Protein AF-X1Q7S4-F1 (afdb_monomer_lite)

Foldseek 3Di:
DPDQPFDKADWDPPDPFDWDDWDQFDPDDDPPPPPPPDPDPDDDPPPDDDPGLTLATAGPPTRITTHDQPSHRDPVVNVVVVVVVVVVVVVPADPPGDDDDDDDDDD

Organism: NCBI:txid412755

Secondary structure (DSSP, 8-state):
-------EESS-TT----B-SPPB--------TT-TT----S------S----B--EEBTTT--EES-TT--SSHHHHHHHHHHHHHHHHHHS-TT-----------

InterPro domains:
  IPR029063 S-adenosyl-L-methionine-dependent methylt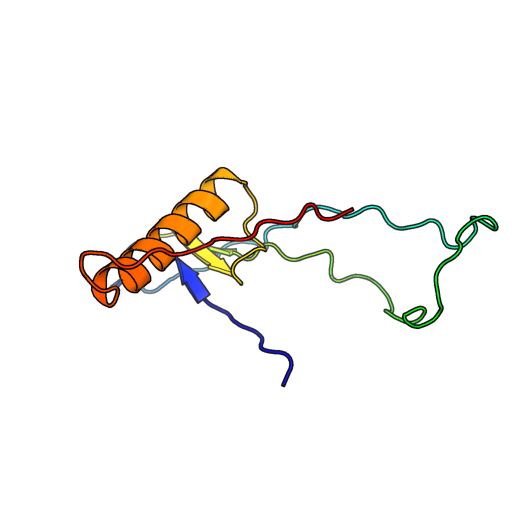ransferase superfamily [G3DSA:3.40.50.150] (25-107)

pLDDT: mean 77.38, std 22.23, range [36.16, 98.06]

Structure (mmCIF, N/CA/C/O backbone):
data_AF-X1Q7S4-F1
#
_entry.id   AF-X1Q7S4-F1
#
loop_
_atom_site.group_PDB
_atom_site.id
_atom_site.type_symbol
_atom_site.label_atom_id
_atom_site.label_alt_id
_atom_site.label_comp_id
_atom_site.label_asym_id
_atom_site.label_entity_id
_atom_site.label_seq_id
_atom_site.pdbx_PDB_ins_code
_atom_site.Cartn_x
_atom_site.Cartn_y
_atom_site.Cartn_z
_atom_site.occupancy
_atom_site.B_iso_or_equiv
_atom_site.auth_seq_id
_atom_site.auth_comp_id
_atom_site.auth_asym_id
_atom_site.auth_atom_id
_atom_site.pdbx_PDB_model_num
ATOM 1 N N . LEU A 1 1 ? 20.871 8.954 8.716 1.00 37.81 1 LEU A N 1
ATOM 2 C CA . LEU A 1 1 ? 20.325 7.590 8.556 1.00 37.81 1 LEU A CA 1
ATOM 3 C C . LEU A 1 1 ? 19.238 7.671 7.496 1.00 37.81 1 LEU A C 1
ATOM 5 O O . LEU A 1 1 ? 18.099 7.964 7.826 1.00 37.81 1 LEU A O 1
ATOM 9 N N . VAL A 1 2 ? 19.609 7.564 6.221 1.00 43.06 2 VAL A N 1
ATOM 10 C CA . VAL A 1 2 ? 18.616 7.465 5.143 1.00 43.06 2 VAL A CA 1
ATOM 11 C C . VAL A 1 2 ? 18.143 6.017 5.191 1.00 43.06 2 VAL A C 1
ATOM 13 O O . VAL A 1 2 ? 18.945 5.108 4.998 1.00 43.06 2 VAL A O 1
ATOM 16 N N . GLY A 1 3 ? 16.913 5.807 5.654 1.00 43.41 3 GLY A N 1
ATOM 17 C CA . GLY A 1 3 ? 16.388 4.478 5.938 1.00 43.41 3 GLY A CA 1
ATOM 18 C C . GLY A 1 3 ? 16.149 3.701 4.650 1.00 43.41 3 GLY A C 1
ATOM 19 O O . GLY A 1 3 ? 15.209 4.008 3.926 1.00 43.41 3 GLY A O 1
ATOM 20 N N . CYS A 1 4 ? 16.955 2.671 4.395 1.00 52.09 4 CYS A N 1
ATOM 21 C CA . CYS A 1 4 ? 16.519 1.562 3.552 1.00 52.09 4 CYS A CA 1
ATOM 22 C C . CYS A 1 4 ? 15.403 0.831 4.307 1.00 52.09 4 CYS A C 1
ATOM 24 O O . CYS A 1 4 ? 15.670 -0.010 5.162 1.00 52.09 4 CYS A O 1
ATOM 26 N N . GLN A 1 5 ? 14.152 1.227 4.074 1.00 61.28 5 GLN A N 1
ATOM 27 C CA . GLN A 1 5 ? 12.984 0.497 4.556 1.00 61.28 5 GLN A CA 1
ATOM 28 C C . GLN A 1 5 ? 12.642 -0.593 3.543 1.00 61.28 5 GLN A C 1
ATOM 30 O O . GLN A 1 5 ? 11.884 -0.371 2.605 1.00 61.28 5 GLN A O 1
ATOM 35 N N . GLU A 1 6 ? 13.225 -1.770 3.743 1.00 69.50 6 GLU A N 1
ATOM 36 C CA . GLU A 1 6 ? 12.797 -3.006 3.090 1.00 69.50 6 GLU A CA 1
ATOM 37 C C . GLU A 1 6 ? 11.610 -3.558 3.890 1.00 69.50 6 GLU A C 1
ATOM 39 O O . GLU A 1 6 ? 11.770 -4.152 4.956 1.00 69.50 6 GLU A O 1
ATOM 44 N N . LEU A 1 7 ? 10.393 -3.246 3.435 1.00 88.75 7 LEU A N 1
ATOM 45 C CA . LEU A 1 7 ? 9.144 -3.679 4.062 1.00 88.75 7 LEU A CA 1
ATOM 46 C C . LEU A 1 7 ? 8.486 -4.750 3.193 1.00 88.75 7 LEU A C 1
ATOM 48 O O . LEU A 1 7 ? 8.451 -4.616 1.972 1.00 88.75 7 LEU A O 1
ATOM 52 N N . ILE A 1 8 ? 7.936 -5.786 3.827 1.00 93.81 8 ILE A N 1
ATOM 53 C CA . ILE A 1 8 ? 7.166 -6.841 3.159 1.00 93.81 8 ILE A CA 1
ATOM 54 C C . ILE A 1 8 ? 5.679 -6.565 3.364 1.00 93.81 8 ILE A C 1
ATO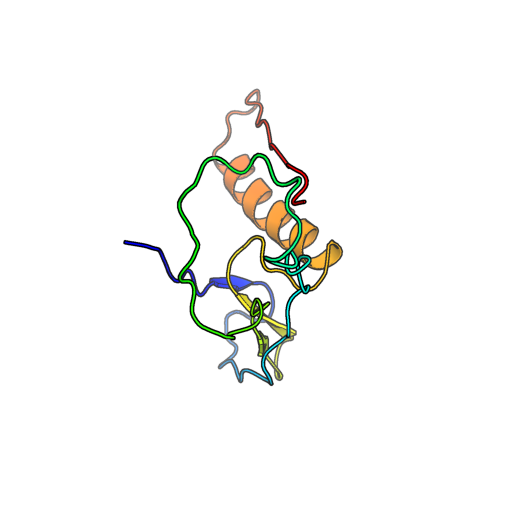M 56 O O . ILE A 1 8 ? 5.217 -6.401 4.494 1.00 93.81 8 ILE A O 1
ATOM 60 N N . TRP A 1 9 ? 4.934 -6.543 2.265 1.00 94.69 9 TRP A N 1
ATOM 61 C CA . TRP A 1 9 ? 3.521 -6.205 2.225 1.00 94.69 9 TRP A CA 1
ATOM 62 C C . TRP A 1 9 ? 2.694 -7.345 1.639 1.00 94.69 9 TRP A C 1
ATOM 64 O O . TRP A 1 9 ? 3.013 -7.892 0.578 1.00 94.69 9 TRP A O 1
ATOM 74 N N . GLY A 1 10 ? 1.589 -7.668 2.311 1.00 93.25 10 GLY A N 1
ATOM 75 C CA . GLY A 1 10 ? 0.678 -8.733 1.899 1.00 93.25 10 GLY A CA 1
ATOM 76 C C . GLY A 1 10 ? 1.315 -10.130 1.861 1.00 93.25 10 GLY A C 1
ATOM 77 O O . GLY A 1 10 ? 2.340 -10.396 2.482 1.00 93.25 10 GLY A O 1
ATOM 78 N N . GLY A 1 11 ? 0.667 -11.034 1.124 1.00 93.44 11 GLY A N 1
ATOM 79 C CA . GLY A 1 11 ? 1.064 -12.438 1.018 1.00 93.44 11 GLY A CA 1
ATOM 80 C C . GLY A 1 11 ? 0.855 -13.245 2.301 1.00 93.44 11 GLY A C 1
ATOM 81 O O . GLY A 1 11 ? 0.118 -12.848 3.206 1.00 93.44 11 GLY A O 1
ATOM 82 N N . ASP A 1 12 ? 1.474 -14.419 2.330 1.00 94.56 12 ASP A N 1
ATOM 83 C CA . ASP A 1 12 ? 1.435 -15.334 3.467 1.00 94.56 12 ASP A CA 1
ATOM 84 C C . ASP A 1 12 ? 2.581 -15.022 4.440 1.00 94.56 12 ASP A C 1
ATOM 86 O O . ASP A 1 12 ? 3.730 -14.879 4.021 1.00 94.56 12 ASP A O 1
ATOM 90 N N . ARG A 1 13 ? 2.248 -14.913 5.732 1.00 91.06 13 ARG A N 1
ATOM 91 C CA . ARG A 1 13 ? 3.180 -14.586 6.822 1.00 91.06 13 ARG A CA 1
ATOM 92 C C . ARG A 1 13 ? 4.138 -15.725 7.138 1.00 91.06 13 ARG A C 1
ATOM 94 O O . ARG A 1 13 ? 5.220 -15.462 7.650 1.00 91.06 13 ARG A O 1
ATOM 101 N N . ASP A 1 14 ? 3.731 -16.953 6.834 1.00 95.12 14 ASP A N 1
ATOM 102 C CA . ASP A 1 14 ? 4.527 -18.153 7.075 1.00 95.12 14 ASP A CA 1
ATOM 103 C C . ASP A 1 14 ? 5.309 -18.575 5.814 1.00 95.12 14 ASP A C 1
ATOM 105 O O . ASP A 1 14 ? 5.946 -19.627 5.781 1.00 95.12 14 ASP A O 1
ATOM 109 N N . CYS A 1 15 ? 5.281 -17.755 4.755 1.00 95.06 15 CYS A N 1
ATOM 110 C CA . CYS A 1 15 ? 6.017 -18.016 3.526 1.00 95.06 15 CYS A CA 1
ATOM 111 C C . CYS A 1 15 ? 7.522 -17.789 3.714 1.00 95.06 15 CYS A C 1
ATOM 113 O O . CYS A 1 15 ? 7.969 -16.689 4.036 1.00 95.06 15 CYS A O 1
ATOM 115 N N . GLU A 1 16 ? 8.328 -18.784 3.351 1.00 96.19 16 GLU A N 1
ATOM 116 C CA . GLU A 1 16 ? 9.762 -18.602 3.104 1.00 96.19 16 GLU A CA 1
ATOM 117 C C . GLU A 1 16 ? 9.951 -17.900 1.752 1.00 96.19 16 GLU A C 1
ATOM 119 O O . GLU A 1 16 ? 10.107 -18.539 0.712 1.00 96.19 16 GLU A O 1
ATOM 124 N N . HIS A 1 17 ? 9.811 -16.572 1.745 1.00 94.00 17 HIS A N 1
ATOM 125 C CA . HIS A 1 17 ? 9.746 -15.778 0.518 1.00 94.00 17 HIS A CA 1
ATOM 126 C C . HIS A 1 17 ? 10.892 -16.066 -0.465 1.00 94.00 17 HIS A C 1
ATOM 128 O O . HIS A 1 17 ? 12.065 -16.123 -0.098 1.00 94.00 17 HIS A O 1
ATOM 134 N N . GLN A 1 18 ? 10.536 -16.170 -1.749 1.00 96.50 18 GLN A N 1
ATOM 135 C CA . GLN A 1 18 ? 11.481 -16.222 -2.864 1.00 96.50 18 GLN A CA 1
ATOM 136 C C . GLN A 1 18 ? 11.245 -15.019 -3.769 1.00 96.50 18 GLN A C 1
ATOM 138 O O . GLN A 1 18 ? 10.250 -14.954 -4.497 1.00 96.50 18 GLN A O 1
ATOM 143 N N . TRP A 1 19 ? 12.147 -14.048 -3.699 1.00 93.69 19 TRP A N 1
ATOM 144 C CA . TRP A 1 19 ? 12.020 -12.803 -4.443 1.00 93.69 19 TRP A CA 1
ATOM 145 C C . TRP A 1 19 ? 12.339 -13.002 -5.922 1.00 93.69 19 TRP A C 1
ATOM 147 O O . TRP A 1 19 ? 13.326 -13.638 -6.292 1.00 93.69 19 TRP A O 1
ATOM 157 N N . GLY A 1 20 ? 11.454 -12.481 -6.771 1.00 90.00 20 GLY A N 1
ATOM 158 C CA . GLY A 1 20 ? 11.621 -12.494 -8.217 1.00 90.00 20 GLY A CA 1
ATOM 159 C C . GLY A 1 20 ? 12.577 -11.412 -8.724 1.00 90.00 20 GLY A C 1
ATOM 160 O O . GLY A 1 20 ? 13.415 -10.879 -8.004 1.00 90.00 20 GLY A O 1
ATOM 161 N N . ASN A 1 21 ? 12.427 -11.066 -10.002 1.00 90.12 21 ASN A N 1
ATOM 162 C CA . ASN A 1 21 ? 13.208 -9.997 -10.619 1.00 90.12 21 ASN A CA 1
ATOM 163 C C . ASN A 1 21 ? 12.816 -8.621 -10.079 1.00 90.12 21 ASN A C 1
ATOM 165 O O . ASN A 1 21 ? 11.669 -8.387 -9.694 1.00 90.12 21 ASN A O 1
ATOM 169 N N . ILE A 1 22 ? 13.767 -7.693 -10.152 1.00 84.56 22 ILE A N 1
ATOM 170 C CA . ILE A 1 22 ? 13.544 -6.311 -9.757 1.00 84.56 22 ILE A CA 1
ATOM 171 C C . ILE A 1 22 ? 12.490 -5.626 -10.623 1.00 84.56 22 ILE A C 1
ATOM 173 O O . ILE A 1 22 ? 12.497 -5.735 -11.854 1.00 84.56 22 ILE A O 1
ATOM 177 N N . ILE A 1 23 ? 11.604 -4.874 -9.977 1.00 85.50 23 ILE A N 1
ATOM 178 C CA . ILE A 1 23 ? 10.597 -4.076 -10.660 1.00 85.50 23 ILE A CA 1
ATOM 179 C C . ILE A 1 23 ? 11.201 -2.706 -10.949 1.00 85.50 23 ILE A C 1
ATOM 181 O O . ILE A 1 23 ? 11.569 -1.961 -10.040 1.00 85.50 23 ILE A O 1
ATOM 185 N N . LYS A 1 24 ? 11.302 -2.351 -12.231 1.00 76.69 24 LYS A N 1
ATOM 186 C CA . LYS A 1 24 ? 11.665 -0.988 -12.625 1.00 76.69 24 LYS A CA 1
ATOM 187 C C . LYS A 1 24 ? 10.509 -0.060 -12.263 1.00 76.69 24 LYS A C 1
ATOM 189 O O . LYS A 1 24 ? 9.385 -0.251 -12.719 1.00 76.69 24 LYS A O 1
ATOM 194 N N . GLY A 1 25 ? 10.783 0.921 -11.425 1.00 67.88 25 GLY A N 1
ATOM 195 C CA . GLY A 1 25 ? 9.868 2.000 -11.095 1.00 67.88 25 GLY A CA 1
ATOM 196 C C . GLY A 1 25 ? 9.744 2.996 -12.236 1.00 67.88 25 GLY A C 1
ATOM 197 O O . GLY A 1 25 ? 10.406 2.894 -13.272 1.00 67.88 25 GLY A O 1
ATOM 198 N N . LYS A 1 26 ? 8.843 3.960 -12.051 1.00 60.69 26 LYS A N 1
ATOM 199 C CA . LYS A 1 26 ? 8.584 4.985 -13.060 1.00 60.69 26 LYS A CA 1
ATOM 200 C C . LYS A 1 26 ? 9.834 5.834 -13.267 1.00 60.69 26 LYS A C 1
ATOM 202 O O . LYS A 1 26 ? 10.432 6.309 -12.301 1.00 60.69 26 LYS A O 1
ATOM 207 N N . GLU A 1 27 ? 10.206 6.040 -14.524 1.00 56.31 27 GLU A N 1
ATOM 208 C CA . GLU A 1 27 ? 11.156 7.081 -14.899 1.00 56.31 27 GLU A CA 1
ATOM 209 C C . GLU A 1 27 ? 10.475 8.428 -14.633 1.00 56.31 27 GLU A C 1
ATOM 211 O O . GLU A 1 27 ? 9.573 8.832 -15.366 1.00 56.31 27 GLU A O 1
ATOM 216 N N . TYR A 1 28 ? 10.845 9.097 -13.540 1.00 50.28 28 TYR A N 1
ATOM 217 C CA . TYR A 1 28 ? 10.530 10.515 -13.392 1.00 50.28 28 TYR A CA 1
ATOM 218 C C . TYR A 1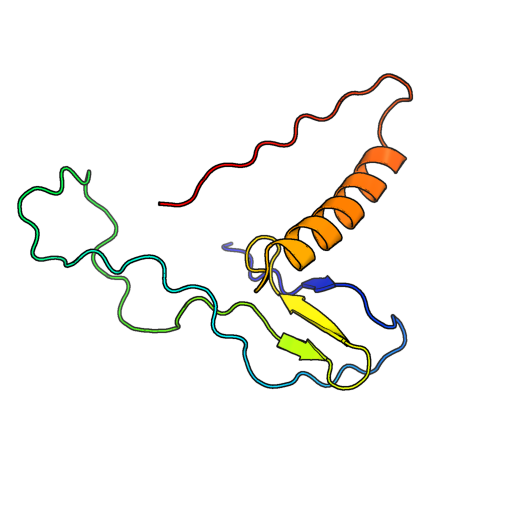 28 ? 11.455 11.269 -14.343 1.00 50.28 28 TYR A C 1
ATOM 220 O O . TYR A 1 28 ? 12.645 10.952 -14.416 1.00 50.28 28 TYR A O 1
ATOM 228 N N . GLY A 1 29 ? 10.870 12.171 -15.135 1.00 44.84 29 GLY A N 1
ATOM 229 C CA . GLY A 1 29 ? 11.519 12.833 -16.259 1.00 44.84 29 GLY A CA 1
ATOM 230 C C . GLY A 1 29 ? 12.932 13.271 -15.906 1.00 44.84 29 GLY A C 1
ATOM 231 O O . GLY A 1 29 ? 13.146 14.066 -14.996 1.00 44.84 29 GLY A O 1
ATOM 232 N N . ARG A 1 30 ? 13.914 12.725 -16.621 1.00 43.22 30 ARG A N 1
ATOM 233 C CA . ARG A 1 30 ? 15.278 13.229 -16.560 1.00 43.22 30 ARG A CA 1
ATOM 234 C C . ARG A 1 30 ? 15.209 14.657 -17.096 1.00 43.22 30 ARG A C 1
ATOM 236 O O . ARG A 1 30 ? 14.972 14.829 -18.289 1.00 43.22 30 ARG A O 1
ATOM 243 N N . HIS A 1 31 ? 15.333 15.660 -16.228 1.00 46.78 31 HIS A N 1
ATOM 244 C CA . HIS A 1 31 ? 15.544 17.030 -16.686 1.00 46.78 31 HIS A CA 1
ATOM 245 C C . HIS A 1 31 ? 16.778 17.003 -17.590 1.00 46.78 31 HIS A C 1
ATOM 247 O O . HIS A 1 31 ? 17.843 16.525 -17.187 1.00 46.78 31 HIS A O 1
ATOM 253 N N . ASP A 1 32 ? 16.603 17.430 -18.839 1.00 46.84 32 ASP A N 1
ATOM 254 C CA . ASP A 1 32 ? 17.725 17.645 -19.736 1.00 46.84 32 ASP A CA 1
ATOM 255 C C . ASP A 1 32 ? 18.527 18.787 -19.114 1.00 46.84 32 ASP A C 1
ATOM 257 O O . ASP A 1 32 ? 18.053 19.918 -19.020 1.00 46.84 32 ASP A O 1
ATOM 261 N N . THR A 1 33 ? 19.724 18.491 -18.612 1.00 52.56 33 THR A N 1
ATOM 262 C CA . THR A 1 33 ? 20.573 19.452 -17.888 1.00 52.56 33 THR A CA 1
ATOM 263 C C . THR A 1 33 ? 21.067 20.602 -18.778 1.00 52.56 33 THR A C 1
ATOM 265 O O . THR A 1 33 ? 21.911 21.386 -18.357 1.00 52.56 33 THR A O 1
ATOM 268 N N . ASN A 1 34 ? 20.574 20.680 -20.016 1.00 51.22 34 ASN A N 1
ATOM 269 C CA . ASN A 1 34 ? 20.876 21.704 -21.001 1.00 51.22 34 ASN A CA 1
ATOM 270 C C . ASN A 1 34 ? 19.747 22.729 -21.193 1.00 51.22 34 ASN A C 1
ATOM 272 O O . ASN A 1 34 ? 19.899 23.577 -22.067 1.00 51.22 34 ASN A O 1
ATOM 276 N N . ASP A 1 35 ? 18.640 22.680 -20.436 1.00 51.56 35 ASP A N 1
ATOM 277 C CA . ASP A 1 35 ? 17.609 23.728 -20.490 1.00 51.56 35 ASP A CA 1
ATOM 278 C C . ASP A 1 35 ? 18.064 24.977 -19.702 1.00 51.56 35 ASP A C 1
ATOM 280 O O . ASP A 1 35 ? 18.090 24.961 -18.469 1.00 51.56 35 ASP A O 1
ATOM 284 N N . PRO A 1 36 ? 18.414 26.089 -20.376 1.00 49.75 36 PRO A N 1
ATOM 285 C CA . PRO A 1 36 ? 18.903 27.292 -19.713 1.00 49.75 36 PRO A CA 1
ATOM 286 C C . PRO A 1 36 ? 17.785 28.094 -19.024 1.00 49.75 36 PRO A C 1
ATOM 288 O O . PRO A 1 36 ? 18.058 29.166 -18.482 1.00 49.75 36 PRO A O 1
ATOM 291 N N . THR A 1 37 ? 16.533 27.616 -19.046 1.00 49.97 37 THR A N 1
ATOM 292 C CA . THR A 1 37 ? 15.387 28.256 -18.381 1.00 49.97 37 THR A CA 1
ATOM 293 C C . THR A 1 37 ? 15.078 27.697 -16.989 1.00 49.97 37 THR A C 1
ATOM 295 O O . THR A 1 37 ? 14.201 28.233 -16.308 1.00 49.97 37 THR A O 1
ATOM 298 N N . SER A 1 38 ? 15.809 26.679 -16.513 1.00 51.38 38 SER A N 1
ATOM 299 C CA . SER A 1 38 ? 15.592 26.115 -15.176 1.00 51.38 38 SER A CA 1
ATOM 300 C C . SER A 1 38 ? 16.015 27.103 -14.081 1.00 51.38 38 SER A C 1
ATOM 302 O O . SER A 1 38 ? 17.202 27.291 -13.806 1.00 51.38 38 SER A O 1
ATOM 304 N N . THR A 1 39 ? 15.044 27.717 -13.404 1.00 44.03 39 THR A N 1
ATOM 305 C CA . THR A 1 39 ? 15.251 28.505 -12.177 1.00 44.03 39 THR A CA 1
ATOM 306 C C . THR A 1 39 ? 15.427 27.601 -10.954 1.00 44.03 39 THR A C 1
ATOM 308 O O . THR A 1 39 ? 14.813 27.828 -9.910 1.00 44.03 39 THR A O 1
ATOM 311 N N . ASP A 1 40 ? 16.230 26.547 -11.084 1.00 49.44 40 ASP A N 1
ATOM 312 C CA . ASP A 1 40 ? 16.476 25.618 -9.992 1.00 49.44 40 ASP A CA 1
ATOM 313 C C . ASP A 1 40 ? 17.493 26.237 -9.035 1.00 49.44 40 ASP A C 1
ATOM 315 O O . ASP A 1 40 ? 18.672 26.427 -9.349 1.00 49.44 40 ASP A O 1
ATOM 319 N N . PHE A 1 41 ? 17.010 26.583 -7.842 1.00 41.31 41 PHE A N 1
ATOM 320 C CA . PHE A 1 41 ? 17.854 26.903 -6.700 1.00 41.31 41 PHE A CA 1
ATOM 321 C C . PHE A 1 41 ? 18.789 25.714 -6.463 1.00 41.31 41 PHE A C 1
ATOM 323 O O . PHE A 1 41 ? 18.351 24.620 -6.113 1.00 41.31 41 PHE A O 1
ATOM 330 N N . GLY A 1 42 ? 20.074 25.939 -6.745 1.00 38.84 42 GLY A N 1
ATOM 331 C CA . GLY A 1 42 ? 21.072 24.892 -6.901 1.00 38.84 42 GLY A CA 1
ATOM 332 C C . GLY A 1 42 ? 21.181 23.932 -5.719 1.00 38.84 42 GLY A C 1
ATOM 333 O O . GLY A 1 42 ? 21.002 24.311 -4.562 1.00 38.84 42 GLY A O 1
ATOM 334 N N . GLY A 1 43 ? 21.565 22.689 -6.028 1.00 37.56 43 GLY A N 1
ATOM 335 C CA . GLY A 1 43 ? 22.080 21.799 -4.992 1.00 37.56 43 GLY A CA 1
ATOM 336 C C . GLY A 1 43 ? 22.078 20.291 -5.211 1.00 37.56 43 GLY A C 1
ATOM 337 O O . GLY A 1 43 ? 22.235 19.611 -4.212 1.00 37.56 43 GLY A O 1
ATOM 338 N N . TRP A 1 44 ? 21.876 19.729 -6.411 1.00 39.22 44 TRP A N 1
ATOM 339 C CA . TRP A 1 44 ? 21.835 18.253 -6.569 1.00 39.22 44 TRP A CA 1
ATOM 340 C C . TRP A 1 44 ? 22.447 17.748 -7.886 1.00 39.22 44 TRP A C 1
ATOM 342 O O . TRP A 1 44 ? 22.160 16.648 -8.347 1.00 39.22 44 TRP A O 1
ATOM 352 N N . ALA A 1 45 ? 23.319 18.537 -8.508 1.00 40.19 45 ALA A N 1
ATOM 353 C CA . ALA A 1 45 ? 24.080 18.105 -9.674 1.00 40.19 45 ALA A CA 1
ATOM 354 C C . ALA A 1 45 ? 25.318 17.327 -9.208 1.00 40.19 45 ALA A C 1
ATOM 356 O O . ALA A 1 45 ? 26.370 17.933 -9.073 1.00 40.19 45 ALA A O 1
ATOM 357 N N . ASN A 1 46 ? 25.141 16.052 -8.838 1.00 40.78 46 ASN A N 1
ATOM 358 C CA . ASN A 1 46 ? 26.138 14.958 -8.815 1.00 40.78 46 ASN A CA 1
ATOM 359 C C . ASN A 1 46 ? 25.479 13.683 -8.240 1.00 40.78 46 ASN A C 1
ATOM 361 O O . ASN A 1 46 ? 25.986 13.069 -7.302 1.00 40.78 46 ASN A O 1
ATOM 365 N N . TRP A 1 47 ? 24.302 13.298 -8.749 1.00 43.22 47 TRP A N 1
ATOM 366 C CA . TRP A 1 47 ? 23.834 11.921 -8.573 1.00 43.22 47 TRP A CA 1
ATOM 367 C C . TRP A 1 47 ? 24.253 11.138 -9.811 1.00 43.22 47 TRP A C 1
ATOM 369 O O . TRP A 1 47 ? 23.553 11.085 -10.825 1.00 43.22 47 TRP A O 1
ATOM 379 N N . ASP A 1 48 ? 25.481 10.634 -9.744 1.00 39.75 48 ASP A N 1
ATOM 380 C CA . ASP A 1 48 ? 26.082 9.802 -10.770 1.00 39.75 48 ASP A CA 1
ATOM 381 C C . ASP A 1 48 ? 25.192 8.579 -11.025 1.00 39.75 48 ASP A C 1
ATOM 383 O O . ASP A 1 48 ? 25.033 7.706 -10.179 1.00 39.75 48 ASP A O 1
ATOM 387 N N . GLY A 1 49 ? 24.599 8.545 -12.218 1.00 36.16 49 GLY A N 1
ATOM 388 C CA . GLY A 1 49 ? 24.319 7.331 -12.977 1.00 36.16 49 GLY A CA 1
ATOM 389 C C . GLY A 1 49 ? 23.669 6.147 -12.251 1.00 36.16 49 GLY A C 1
ATOM 390 O O . GLY A 1 49 ? 24.341 5.206 -11.852 1.00 36.16 49 GLY A O 1
ATOM 391 N N . GLY A 1 50 ? 22.342 6.063 -12.355 1.00 38.72 50 GLY A N 1
ATOM 392 C CA . GLY A 1 50 ? 21.734 4.827 -12.858 1.00 38.72 50 GLY A CA 1
ATOM 393 C C . GLY A 1 50 ? 21.611 3.652 -11.887 1.00 38.72 50 GLY A C 1
ATOM 394 O O . GLY A 1 50 ? 22.055 2.551 -12.193 1.00 38.72 50 GLY A O 1
ATOM 395 N N . THR A 1 51 ? 20.828 3.821 -10.829 1.00 41.53 51 THR A N 1
ATOM 396 C CA . THR A 1 51 ? 19.927 2.758 -10.363 1.00 41.53 51 THR A CA 1
ATOM 397 C C . THR A 1 51 ? 18.504 3.277 -10.528 1.00 41.53 51 THR A C 1
ATOM 399 O O . THR A 1 51 ? 17.960 3.950 -9.661 1.00 41.53 51 THR A O 1
ATOM 402 N N . GLY A 1 52 ? 17.922 3.070 -11.715 1.00 48.41 52 GLY A N 1
ATOM 403 C CA . GLY A 1 52 ? 16.562 3.529 -12.014 1.00 48.41 52 GLY A CA 1
ATOM 404 C C . GLY A 1 52 ? 15.607 3.120 -10.895 1.00 48.41 52 GLY A C 1
ATOM 405 O O . GLY A 1 52 ? 15.644 1.956 -10.504 1.00 48.41 52 GLY A O 1
ATOM 406 N N . ASN A 1 53 ? 14.838 4.090 -10.376 1.00 59.53 53 ASN A N 1
ATOM 407 C CA . ASN A 1 53 ? 13.866 3.970 -9.282 1.00 59.53 53 ASN A CA 1
ATOM 408 C C . ASN A 1 53 ? 13.399 2.530 -9.110 1.00 59.53 53 ASN A C 1
ATOM 410 O O . ASN A 1 53 ? 12.611 2.060 -9.914 1.00 59.53 53 ASN A O 1
ATOM 414 N N . GLN A 1 54 ? 13.923 1.787 -8.144 1.00 73.00 54 GLN A N 1
ATOM 415 C CA . GLN A 1 54 ? 13.558 0.381 -7.999 1.00 73.00 54 GLN A CA 1
ATOM 416 C C . GLN A 1 54 ? 12.238 0.328 -7.231 1.00 73.00 54 GLN A C 1
ATOM 418 O O . GLN A 1 54 ? 12.154 0.811 -6.107 1.00 73.00 54 GLN A O 1
ATOM 423 N N . ALA A 1 55 ? 11.199 -0.234 -7.843 1.00 84.06 55 ALA A N 1
ATOM 424 C CA . ALA A 1 55 ? 9.870 -0.381 -7.250 1.00 84.06 55 ALA A CA 1
ATOM 425 C C . ALA A 1 55 ? 9.725 -1.704 -6.475 1.00 84.06 55 ALA A C 1
ATOM 427 O O . ALA A 1 55 ? 8.621 -2.231 -6.353 1.00 84.06 55 ALA A O 1
ATOM 428 N N . GLY A 1 56 ? 10.838 -2.270 -5.994 1.00 89.94 56 GLY A N 1
ATOM 429 C CA . GLY A 1 56 ? 10.852 -3.483 -5.176 1.00 89.94 56 GLY A CA 1
ATOM 430 C C . GLY A 1 56 ? 10.782 -4.804 -5.951 1.00 89.94 56 GLY A C 1
ATOM 431 O O . GLY A 1 56 ? 11.139 -4.871 -7.132 1.00 89.94 56 GLY A O 1
ATOM 432 N N . TYR A 1 57 ? 10.312 -5.851 -5.268 1.00 93.38 57 TYR A N 1
ATOM 433 C CA . TYR A 1 57 ? 10.219 -7.235 -5.751 1.00 93.38 57 TYR A CA 1
ATOM 434 C C . TYR A 1 57 ? 8.860 -7.854 -5.409 1.00 93.38 57 TYR A C 1
ATOM 436 O O . TYR A 1 57 ? 8.222 -7.475 -4.432 1.00 93.38 57 TYR A O 1
ATOM 444 N N . PHE A 1 58 ? 8.427 -8.853 -6.181 1.00 95.06 58 PHE A N 1
ATOM 445 C CA . PHE A 1 58 ? 7.320 -9.729 -5.784 1.00 95.06 58 PHE A CA 1
ATOM 446 C C . PHE A 1 58 ? 7.844 -11.114 -5.406 1.00 95.06 58 PHE A C 1
ATOM 448 O O . PHE A 1 58 ? 8.713 -11.664 -6.088 1.00 95.06 58 PHE A O 1
ATOM 455 N N . CYS A 1 59 ? 7.286 -11.694 -4.345 1.00 96.12 59 CYS A N 1
ATOM 456 C CA . CYS A 1 59 ? 7.508 -13.085 -3.979 1.00 96.12 59 CYS A CA 1
ATOM 457 C C . CYS A 1 59 ? 6.830 -13.992 -5.012 1.00 96.12 59 CYS A C 1
ATOM 459 O O . CYS A 1 59 ? 5.621 -13.887 -5.236 1.00 96.12 59 CYS A O 1
ATOM 461 N N . SER A 1 60 ? 7.584 -14.918 -5.600 1.00 95.88 60 SER A N 1
ATOM 462 C CA . SER A 1 60 ? 7.072 -15.886 -6.577 1.00 95.88 60 SER A CA 1
ATOM 463 C C . SER A 1 60 ? 6.121 -16.923 -5.968 1.00 95.88 60 SER A C 1
ATOM 465 O O . SER A 1 60 ? 5.334 -17.525 -6.695 1.00 95.88 60 SER A O 1
ATOM 467 N N . LEU A 1 61 ? 6.178 -17.121 -4.647 1.00 96.62 61 LEU A N 1
ATOM 468 C CA . LEU A 1 61 ? 5.406 -18.142 -3.937 1.00 96.62 61 LEU A CA 1
ATOM 469 C C . LEU A 1 61 ? 4.051 -17.629 -3.441 1.00 96.62 61 LEU A C 1
ATOM 471 O O . LEU A 1 61 ? 3.039 -18.298 -3.622 1.00 96.62 61 LEU A O 1
ATOM 475 N N . CYS A 1 62 ? 4.020 -16.448 -2.816 1.00 96.62 62 CYS A N 1
ATOM 476 C CA . CYS A 1 62 ? 2.821 -15.934 -2.141 1.00 96.62 62 CYS A CA 1
ATOM 477 C C . CYS A 1 62 ? 2.323 -14.58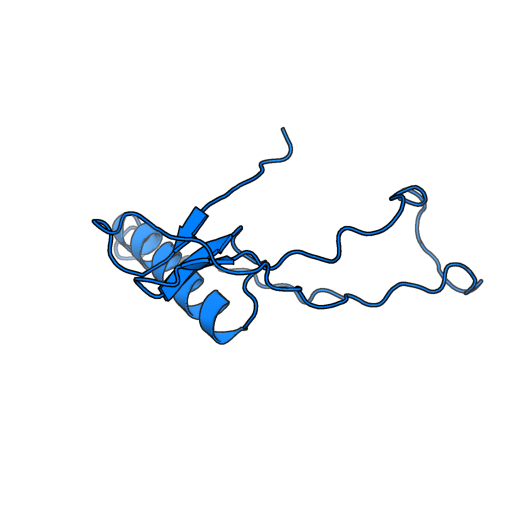2 -2.671 1.00 96.62 62 CYS A C 1
ATOM 479 O O . CYS A 1 62 ? 1.302 -14.080 -2.203 1.00 96.62 62 CYS A O 1
ATOM 481 N N . GLY A 1 63 ? 3.033 -13.969 -3.622 1.00 94.50 63 GLY A N 1
ATOM 482 C CA . GLY A 1 63 ? 2.655 -12.676 -4.195 1.00 94.50 63 GLY A CA 1
ATOM 483 C C . GLY A 1 63 ? 2.836 -11.474 -3.262 1.00 94.50 63 GLY A C 1
ATOM 484 O O . GLY A 1 63 ? 2.385 -10.385 -3.612 1.00 94.50 63 GLY A O 1
ATOM 485 N N . ALA A 1 64 ? 3.489 -11.645 -2.104 1.00 96.12 64 ALA A N 1
ATOM 486 C CA . ALA A 1 64 ? 3.916 -10.523 -1.268 1.00 96.12 64 ALA A CA 1
ATOM 487 C C . ALA A 1 64 ? 4.807 -9.567 -2.066 1.00 96.12 64 ALA A C 1
ATOM 489 O O . ALA A 1 64 ? 5.550 -10.000 -2.950 1.00 96.12 64 ALA A O 1
ATOM 490 N N . TRP A 1 65 ? 4.755 -8.284 -1.733 1.00 95.56 65 TRP A N 1
ATOM 491 C CA . TRP A 1 65 ? 5.629 -7.275 -2.313 1.00 95.56 65 TRP A CA 1
ATOM 492 C C . TRP A 1 65 ? 6.656 -6.811 -1.287 1.00 95.56 65 TRP A C 1
ATOM 494 O O . TRP A 1 65 ? 6.290 -6.457 -0.171 1.00 95.56 65 TRP A O 1
ATOM 504 N N . GLU A 1 66 ? 7.928 -6.802 -1.667 1.00 93.25 66 GLU A N 1
ATOM 505 C CA . GLU A 1 66 ? 9.015 -6.230 -0.878 1.00 93.25 66 GLU A CA 1
ATOM 506 C C . GLU A 1 66 ? 9.399 -4.872 -1.460 1.00 93.25 66 GLU A C 1
ATOM 508 O O . GLU A 1 66 ? 9.806 -4.782 -2.619 1.00 93.25 66 GLU A O 1
ATOM 513 N N . GLY A 1 67 ? 9.290 -3.814 -0.660 1.00 90.75 67 GLY A N 1
ATOM 514 C CA . GLY A 1 67 ? 9.690 -2.473 -1.062 1.00 90.75 67 GLY A CA 1
ATOM 515 C C . GLY A 1 67 ? 9.269 -1.385 -0.079 1.00 90.75 67 GLY A C 1
ATOM 516 O O . GLY A 1 67 ? 8.505 -1.605 0.865 1.00 90.75 67 GLY A O 1
ATOM 517 N N . ALA A 1 68 ? 9.785 -0.178 -0.306 1.00 90.06 68 ALA A N 1
ATOM 518 C CA . ALA A 1 68 ? 9.468 0.981 0.518 1.00 90.06 68 ALA A CA 1
ATOM 519 C C . ALA A 1 68 ? 8.112 1.586 0.127 1.00 90.06 68 ALA A C 1
ATOM 521 O O . ALA A 1 68 ? 7.838 1.796 -1.055 1.00 90.06 68 ALA A O 1
ATOM 522 N N . PHE A 1 69 ? 7.287 1.930 1.118 1.00 89.81 69 PHE A N 1
ATOM 523 C CA . PHE A 1 69 ? 6.011 2.611 0.885 1.00 89.81 69 PHE A CA 1
ATOM 524 C C . PHE A 1 69 ? 6.199 3.890 0.051 1.00 89.81 69 PHE A C 1
ATOM 526 O O . PHE A 1 69 ? 7.082 4.699 0.336 1.00 89.81 69 PHE A O 1
ATOM 533 N N . GLY A 1 70 ? 5.364 4.083 -0.968 1.00 87.81 70 GLY A N 1
ATOM 534 C CA . GLY A 1 70 ? 5.478 5.166 -1.949 1.00 87.81 70 GLY A CA 1
ATOM 535 C C . GLY A 1 70 ? 6.261 4.793 -3.215 1.00 87.81 70 GLY A C 1
ATOM 536 O O . GLY A 1 70 ? 6.174 5.516 -4.208 1.00 87.81 70 GLY A O 1
ATOM 537 N N . LEU A 1 71 ? 6.987 3.668 -3.216 1.00 88.25 71 LEU A N 1
ATOM 538 C CA . LEU A 1 71 ? 7.642 3.103 -4.403 1.00 88.25 71 LEU A CA 1
ATOM 539 C C . LEU A 1 71 ? 6.843 1.956 -5.030 1.00 88.25 71 LEU A C 1
ATOM 541 O O . LEU A 1 71 ? 7.382 1.194 -5.833 1.00 88.25 71 LEU A O 1
ATOM 545 N N . GLU A 1 72 ? 5.562 1.810 -4.692 1.00 90.06 72 GLU A N 1
ATOM 546 C CA . GLU A 1 72 ? 4.737 0.762 -5.271 1.00 90.06 72 GLU A CA 1
ATOM 547 C C . GLU A 1 72 ? 4.665 0.889 -6.803 1.00 90.06 72 GLU A C 1
ATOM 549 O O . GLU A 1 72 ? 4.433 1.976 -7.345 1.00 90.06 72 GLU A O 1
ATOM 554 N N . PRO A 1 73 ? 4.759 -0.229 -7.543 1.00 89.00 73 PRO A N 1
ATOM 555 C CA . PRO A 1 73 ? 4.749 -0.210 -9.003 1.00 89.00 73 PRO A CA 1
ATOM 556 C C . PRO A 1 73 ? 3.410 0.232 -9.605 1.00 89.00 73 PRO A C 1
ATOM 558 O O . PRO A 1 73 ? 3.347 0.602 -10.778 1.00 89.00 73 PRO A O 1
ATOM 561 N N . THR A 1 74 ? 2.318 0.186 -8.831 1.00 88.81 74 THR A N 1
ATOM 562 C CA . THR A 1 74 ? 0.987 0.592 -9.296 1.00 88.81 74 THR A CA 1
ATOM 563 C C . THR A 1 74 ? 0.243 1.412 -8.238 1.00 88.81 74 THR A C 1
ATOM 565 O O . THR A 1 74 ? 0.354 1.111 -7.048 1.00 88.81 74 THR A O 1
ATOM 568 N N . PRO A 1 75 ? -0.611 2.377 -8.644 1.00 90.50 75 PRO A N 1
ATOM 569 C CA . PRO A 1 75 ? -1.459 3.116 -7.705 1.00 90.50 75 PRO A CA 1
ATOM 570 C C . PRO A 1 75 ? -2.387 2.212 -6.887 1.00 90.50 75 PRO A C 1
ATOM 572 O O . PRO A 1 75 ? -2.668 2.492 -5.728 1.00 90.50 75 PRO A O 1
ATOM 575 N N . LYS A 1 76 ? -2.853 1.102 -7.477 1.00 92.88 76 LYS A N 1
ATOM 576 C CA . LYS A 1 76 ? -3.693 0.121 -6.781 1.00 92.88 76 LYS A CA 1
ATOM 577 C C . LYS A 1 76 ? -2.967 -0.476 -5.574 1.00 92.88 76 LYS A C 1
ATOM 579 O O . LYS A 1 76 ? -3.573 -0.602 -4.514 1.00 92.88 76 LYS A O 1
ATOM 584 N N . LEU A 1 77 ? -1.690 -0.823 -5.738 1.00 93.06 77 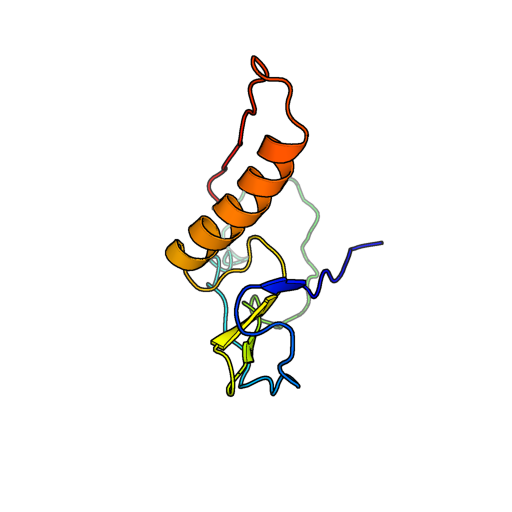LEU A N 1
ATOM 585 C CA . LEU A 1 77 ? -0.886 -1.394 -4.662 1.00 93.06 77 LEU A CA 1
ATOM 586 C C . LEU A 1 77 ? -0.580 -0.346 -3.578 1.00 93.06 77 LEU A C 1
ATOM 588 O O . LEU A 1 77 ? -0.767 -0.630 -2.400 1.00 93.06 77 LEU A O 1
ATOM 592 N N . TYR A 1 78 ? -0.264 0.895 -3.970 1.00 92.69 78 TYR A N 1
ATOM 593 C CA . TYR A 1 78 ? -0.124 2.017 -3.029 1.00 92.69 78 TYR A CA 1
ATOM 594 C C . TYR A 1 78 ? -1.378 2.203 -2.161 1.00 92.69 78 TYR A C 1
ATOM 596 O O . TYR A 1 78 ? -1.292 2.307 -0.938 1.00 92.69 78 TYR A O 1
ATOM 604 N N . VAL A 1 79 ? -2.570 2.197 -2.772 1.00 95.25 79 VAL A N 1
ATOM 605 C CA . VAL A 1 79 ? -3.839 2.312 -2.035 1.00 95.25 79 VAL A CA 1
ATOM 606 C C . VAL A 1 79 ? -4.044 1.128 -1.088 1.00 95.25 79 VAL A C 1
ATOM 608 O O . VAL A 1 79 ? -4.500 1.327 0.036 1.00 95.25 79 VAL A O 1
ATOM 611 N N . GLN A 1 80 ? -3.689 -0.091 -1.501 1.00 96.06 80 GLN A N 1
ATOM 612 C CA . GLN A 1 80 ? -3.788 -1.269 -0.640 1.00 96.06 80 GLN A CA 1
ATOM 613 C C . GLN A 1 80 ? -2.928 -1.118 0.623 1.00 96.06 80 GLN A C 1
ATOM 615 O O . GLN A 1 80 ? -3.453 -1.235 1.730 1.00 96.06 80 GLN A O 1
ATOM 620 N N . HIS A 1 81 ? -1.650 -0.774 0.470 1.00 95.56 81 HIS A N 1
ATOM 621 C CA . HIS A 1 81 ? -0.740 -0.566 1.600 1.00 95.56 81 HIS A CA 1
ATOM 622 C C . HIS A 1 81 ? -1.156 0.630 2.460 1.00 95.56 81 HIS A C 1
ATOM 624 O O . HIS A 1 81 ? -1.106 0.577 3.687 1.00 95.56 81 HIS A O 1
ATOM 630 N N . THR A 1 82 ? -1.675 1.689 1.831 1.00 96.25 82 THR A N 1
ATOM 631 C CA . THR A 1 82 ? -2.234 2.846 2.541 1.00 96.25 82 THR A CA 1
ATOM 632 C C . THR A 1 82 ? -3.377 2.414 3.460 1.00 96.25 82 THR A C 1
ATOM 634 O O . THR A 1 82 ? -3.439 2.832 4.613 1.00 96.25 82 THR A O 1
ATOM 637 N N . ILE A 1 83 ? -4.273 1.540 2.992 1.00 96.38 83 ILE A N 1
ATOM 638 C CA . ILE A 1 83 ? -5.368 1.006 3.812 1.00 96.38 83 ILE A CA 1
ATOM 639 C C . ILE A 1 83 ? -4.833 0.153 4.969 1.00 96.38 83 ILE A C 1
ATOM 641 O O . ILE A 1 83 ? -5.380 0.231 6.069 1.00 96.38 83 ILE A O 1
ATOM 645 N N . GLU A 1 84 ? -3.785 -0.646 4.756 1.00 95.62 84 GLU A N 1
ATOM 646 C CA . GLU A 1 84 ? -3.135 -1.419 5.825 1.00 95.62 84 GLU A CA 1
ATOM 647 C C . GLU A 1 84 ? -2.596 -0.496 6.930 1.00 95.62 84 GLU A C 1
ATOM 649 O O . GLU A 1 84 ? -2.932 -0.679 8.101 1.00 95.62 84 GLU A O 1
ATOM 654 N N . ILE A 1 85 ? -1.889 0.576 6.560 1.00 95.94 85 ILE A N 1
ATOM 655 C CA . ILE A 1 85 ? -1.403 1.595 7.504 1.00 95.94 85 ILE A CA 1
ATOM 656 C C . ILE A 1 85 ? -2.572 2.289 8.218 1.00 95.94 85 ILE A C 1
ATOM 658 O O . ILE A 1 85 ? -2.584 2.411 9.445 1.00 95.94 85 ILE A O 1
ATOM 662 N N . LEU A 1 86 ? -3.585 2.737 7.472 1.00 97.31 86 LEU A N 1
ATOM 663 C CA . LEU A 1 86 ? -4.730 3.456 8.034 1.00 97.31 86 LEU A CA 1
ATOM 664 C C . LEU A 1 86 ? -5.548 2.587 8.998 1.00 97.31 86 LEU A C 1
ATOM 666 O O . LEU A 1 86 ? -6.116 3.123 9.950 1.00 97.31 86 LEU A O 1
ATOM 670 N N . ARG A 1 87 ? -5.595 1.262 8.806 1.00 97.06 87 ARG A N 1
ATOM 671 C CA . ARG A 1 87 ? -6.219 0.330 9.762 1.00 97.06 87 ARG A CA 1
ATOM 672 C C . ARG A 1 87 ? -5.473 0.305 11.092 1.00 97.06 87 ARG A C 1
ATOM 674 O O . ARG A 1 87 ? -6.120 0.384 12.138 1.00 97.06 87 ARG A O 1
ATOM 681 N N . GLU A 1 88 ? -4.144 0.279 11.064 1.00 97.06 88 GLU A N 1
ATOM 682 C CA . GLU A 1 88 ? -3.338 0.325 12.287 1.00 97.06 88 GLU A CA 1
ATOM 683 C C . GLU A 1 88 ? -3.433 1.677 12.994 1.00 97.06 88 GLU A C 1
ATOM 685 O O . GLU A 1 88 ? -3.568 1.733 14.218 1.00 97.06 88 GLU A O 1
ATOM 690 N N . ILE A 1 89 ? -3.486 2.776 12.238 1.00 97.62 89 ILE A N 1
ATOM 691 C CA . ILE A 1 89 ? -3.759 4.100 12.808 1.00 97.62 89 ILE A CA 1
ATOM 692 C C . ILE A 1 89 ? -5.158 4.124 13.437 1.00 97.62 89 ILE A C 1
ATOM 694 O O . ILE A 1 89 ? -5.332 4.564 14.574 1.00 97.62 89 ILE A O 1
ATOM 698 N N . ARG A 1 90 ? -6.171 3.601 12.739 1.00 97.25 90 ARG A N 1
ATOM 699 C CA . ARG A 1 90 ? -7.558 3.570 13.221 1.00 97.25 90 ARG A CA 1
ATOM 700 C C . ARG A 1 90 ? -7.719 2.776 14.517 1.00 97.25 90 ARG A C 1
ATOM 702 O O . ARG A 1 90 ? -8.607 3.120 15.302 1.00 97.25 90 ARG A O 1
ATOM 709 N N . ARG A 1 91 ? -6.888 1.750 14.739 1.00 98.00 91 ARG A N 1
ATOM 710 C CA . ARG A 1 91 ? -6.859 0.925 15.958 1.00 98.00 91 ARG A CA 1
ATOM 711 C C . ARG A 1 91 ? -6.485 1.734 17.200 1.00 98.00 91 ARG A C 1
ATOM 713 O O . ARG A 1 91 ? -7.028 1.475 18.271 1.00 98.00 91 ARG A O 1
ATOM 720 N N . VAL A 1 92 ? -5.575 2.698 17.061 1.00 97.69 92 VAL A N 1
ATOM 721 C CA . VAL A 1 92 ? -5.092 3.541 18.172 1.00 97.69 92 VAL A CA 1
ATOM 722 C C . VAL A 1 92 ? -5.778 4.906 18.239 1.00 97.69 92 VAL A C 1
ATOM 724 O O . VAL A 1 92 ? -5.676 5.606 19.245 1.00 97.69 92 VAL A O 1
ATOM 727 N N . LEU A 1 93 ? -6.497 5.289 17.185 1.00 98.06 93 LEU A N 1
ATOM 728 C CA . LEU A 1 93 ? -7.243 6.536 17.130 1.00 98.06 93 LEU A CA 1
ATOM 729 C C . LEU A 1 93 ? -8.419 6.527 18.119 1.00 98.06 93 LEU A C 1
ATOM 731 O O . LEU A 1 93 ? -9.160 5.547 18.242 1.00 98.06 93 LEU A O 1
ATOM 735 N N . ARG A 1 94 ? -8.636 7.665 18.789 1.00 97.88 94 ARG A N 1
ATOM 736 C CA . ARG A 1 94 ? -9.831 7.899 19.612 1.00 97.88 94 ARG A CA 1
ATOM 737 C C . ARG A 1 94 ? -11.099 7.745 18.762 1.00 97.88 94 ARG A C 1
ATOM 739 O O . ARG A 1 94 ? -11.068 7.930 17.548 1.00 97.88 94 ARG A O 1
ATOM 746 N N . LYS A 1 95 ? -12.234 7.433 19.393 1.00 96.62 95 LYS A N 1
ATOM 747 C CA . LYS A 1 95 ? -13.507 7.191 18.684 1.00 96.62 95 LYS A CA 1
ATOM 748 C C . LYS A 1 95 ? -13.962 8.372 17.807 1.00 96.62 95 LYS A C 1
ATOM 750 O O . LYS A 1 95 ? -14.590 8.137 16.785 1.00 96.62 95 LYS A O 1
ATOM 755 N N . ASP A 1 96 ? -13.631 9.595 18.207 1.00 97.25 96 ASP A N 1
ATOM 756 C CA . ASP A 1 96 ? -13.894 10.889 17.554 1.00 97.25 96 ASP A CA 1
ATOM 757 C C . ASP A 1 96 ? -12.624 11.518 16.943 1.00 97.25 96 ASP A C 1
ATOM 759 O O . ASP A 1 96 ? -12.630 12.684 16.555 1.00 97.25 96 ASP A O 1
ATOM 763 N N . GLY A 1 97 ? -11.510 10.783 16.903 1.00 97.38 97 GLY A N 1
ATOM 764 C CA . GLY A 1 97 ? -10.279 11.273 16.296 1.00 97.38 97 GLY A CA 1
ATOM 765 C C . GLY A 1 97 ? -10.409 11.382 14.776 1.00 97.38 97 GLY A C 1
ATOM 766 O O . GLY A 1 97 ? -11.134 10.615 14.142 1.00 97.38 97 GLY A O 1
ATOM 767 N N . VAL A 1 98 ? -9.664 12.317 14.187 1.00 97.19 98 VAL A N 1
ATOM 768 C CA . VAL A 1 98 ? -9.599 12.538 12.736 1.00 97.19 98 VAL A CA 1
ATOM 769 C C . VAL A 1 98 ? -8.143 12.456 12.294 1.00 97.19 98 VAL A C 1
ATOM 771 O O . VAL A 1 98 ? -7.251 12.938 12.991 1.00 97.19 98 VAL A O 1
ATOM 774 N N . VAL A 1 99 ? -7.908 11.835 11.140 1.00 97.50 99 VAL A N 1
ATOM 775 C CA . VAL A 1 99 ? -6.594 11.759 10.493 1.00 97.50 99 VAL A CA 1
ATOM 776 C C . VAL A 1 99 ? -6.657 12.552 9.198 1.00 97.50 99 VAL A C 1
ATOM 778 O O . VAL A 1 99 ? -7.583 12.381 8.408 1.00 97.50 99 VAL A O 1
ATOM 781 N N . PHE A 1 100 ? -5.649 13.389 8.975 1.00 96.81 100 PHE A N 1
ATOM 782 C CA . PHE A 1 100 ? -5.422 14.052 7.698 1.00 96.81 100 PHE A CA 1
ATOM 783 C C . PHE A 1 100 ? -4.313 13.303 6.964 1.00 96.81 100 PHE A C 1
ATOM 785 O O . PHE A 1 100 ? -3.200 13.192 7.473 1.00 96.81 100 PHE A O 1
ATOM 792 N N . TRP A 1 101 ? -4.627 12.773 5.783 1.00 95.31 101 TRP A N 1
ATOM 793 C CA . TRP A 1 101 ? -3.672 12.074 4.926 1.00 95.31 101 TRP A CA 1
ATOM 794 C C . TRP A 1 101 ? -3.317 12.976 3.744 1.00 95.31 101 TRP A C 1
ATOM 796 O O . TRP A 1 101 ? -4.150 13.217 2.873 1.00 95.31 101 TRP A O 1
ATOM 806 N N . ASN A 1 102 ? -2.107 13.533 3.753 1.00 92.44 102 ASN A N 1
ATOM 807 C CA . ASN A 1 102 ? -1.643 14.443 2.710 1.00 92.44 102 ASN A CA 1
ATOM 808 C C . ASN A 1 102 ? -0.993 13.642 1.571 1.00 92.44 102 ASN A C 1
ATOM 810 O O . ASN A 1 102 ? -0.095 12.841 1.820 1.00 92.44 102 ASN A O 1
ATOM 814 N N . ILE A 1 103 ? -1.457 13.862 0.340 1.00 89.69 103 ILE A N 1
ATOM 815 C CA . ILE A 1 103 ? -0.895 13.273 -0.878 1.00 89.69 103 ILE A CA 1
ATOM 816 C C . ILE A 1 103 ? -0.508 14.427 -1.801 1.00 89.69 103 ILE A C 1
ATOM 818 O O . ILE A 1 103 ? -1.371 15.204 -2.211 1.00 89.69 103 ILE A O 1
ATOM 822 N N . GLY A 1 104 ? 0.781 14.526 -2.121 1.00 82.69 104 GLY A N 1
ATOM 823 C CA . GLY A 1 104 ? 1.301 15.456 -3.122 1.00 82.69 104 GLY A CA 1
ATOM 824 C C . GLY A 1 104 ? 1.441 14.797 -4.495 1.00 82.69 104 GLY A C 1
ATOM 825 O O . GLY A 1 104 ? 1.582 13.577 -4.592 1.00 82.69 104 GLY A O 1
ATOM 826 N N . GLU A 1 105 ? 1.425 15.605 -5.557 1.00 73.44 105 GLU A N 1
ATOM 827 C CA . GLU A 1 105 ? 1.915 15.165 -6.866 1.00 73.44 105 GLU A CA 1
ATOM 828 C C . GLU A 1 105 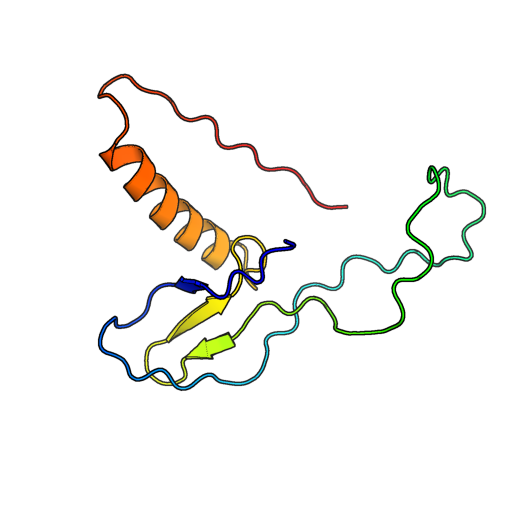? 3.444 15.283 -6.921 1.00 73.44 105 GLU A C 1
ATOM 830 O O . GLU A 1 105 ? 4.012 16.263 -6.441 1.00 73.44 105 GLU A O 1
ATOM 835 N N . GLY A 1 106 ? 4.111 14.276 -7.489 1.00 64.06 106 GLY A N 1
ATOM 836 C CA . GLY A 1 106 ? 5.520 14.366 -7.865 1.00 64.06 106 GLY A CA 1
ATOM 837 C C . GLY A 1 106 ? 5.615 14.790 -9.327 1.00 64.06 106 GLY A C 1
ATOM 838 O O . GLY A 1 106 ? 5.208 14.020 -10.199 1.00 64.06 106 GLY A O 1
ATOM 839 N N . ARG A 1 107 ? 6.106 16.005 -9.579 1.00 50.41 107 ARG A N 1
ATOM 840 C CA . ARG A 1 107 ? 6.630 16.429 -10.882 1.00 50.41 107 ARG A CA 1
ATOM 841 C C . ARG A 1 107 ? 8.146 16.411 -10.822 1.00 50.41 107 ARG A C 1
ATOM 843 O O . ARG A 1 107 ? 8.667 16.854 -9.775 1.00 50.41 107 ARG A O 1
#

Radius of gyration: 18.03 Å; chains: 1; bounding box: 40×47×41 Å

Sequence (107 aa):
LVGCQELIWGGDRDCEHQWGNIIKGKEYGRHDTNDPTSTDFGGWANWDGGTGNQAGYFCSLCGAWEGAFGLEPTPKLYVQHTIEILREIRRVLRKDGVVFWNIGEGR